Protein AF-A0A2E4V0P9-F1 (afdb_monomer_lite)

Foldseek 3Di:
DVLQVWDWDDDPPDIHTDPPTRGEARPDADECVLPLVSLLVCVVCCVRYVDHHHPDNCSVCVPPVCSVVVSVVVVVVPD

Radius of gyration: 13.58 Å; chains: 1; bounding box: 26×35×28 Å

Sequence (79 aa):
MSKFNINCEIDSTSIKIKENQNIVQPISIIECHNDHRIVMSIAPLCMKVDSIKFDDKEVVNKSYPKFWEDFDRLSKNNN

Secondary structure (DSSP, 8-state):
-GGGT--EEE-SS-EEE-SS-------SPBP-TT-HHHHHHHGGGGGTSS---BS-GGGGGGT-TTHHHHHHHHHHTT-

pLDDT: mean 87.61, std 9.15, range [40.94, 94.38]

Structure (mmCIF, N/CA/C/O backbone):
data_AF-A0A2E4V0P9-F1
#
_entry.id   AF-A0A2E4V0P9-F1
#
loop_
_atom_site.group_PDB
_atom_site.id
_atom_site.type_symbol
_atom_site.label_atom_id
_atom_site.label_alt_id
_atom_site.label_comp_id
_atom_site.label_asym_id
_atom_site.label_entity_id
_atom_site.label_seq_id
_atom_site.pdbx_PDB_ins_code
_atom_site.Cartn_x
_atom_site.Cartn_y
_atom_site.Cartn_z
_atom_site.occupancy
_atom_site.B_iso_or_equiv
_atom_site.auth_seq_id
_atom_site.auth_comp_id
_atom_site.auth_asym_id
_atom_site.auth_atom_id
_atom_site.pdbx_PDB_model_num
ATOM 1 N N . MET A 1 1 ? -2.916 8.914 -1.948 1.00 73.38 1 MET A N 1
ATOM 2 C CA . MET A 1 1 ? -3.262 9.203 -0.537 1.00 73.38 1 MET A CA 1
ATOM 3 C C . MET A 1 1 ? -4.685 9.725 -0.372 1.00 73.38 1 MET A C 1
ATOM 5 O O . MET A 1 1 ? -5.390 9.212 0.486 1.00 73.38 1 MET A O 1
ATOM 9 N N . SER A 1 2 ? -5.165 10.621 -1.242 1.00 79.06 2 SER A N 1
ATOM 10 C CA . SER A 1 2 ? -6.573 11.067 -1.256 1.00 79.06 2 SER A CA 1
ATOM 11 C C . SER A 1 2 ? -7.598 9.923 -1.309 1.00 79.06 2 SER A C 1
ATOM 13 O O . SER A 1 2 ? -8.618 9.995 -0.636 1.00 79.06 2 SER A O 1
ATOM 15 N N . LYS A 1 3 ? -7.292 8.829 -2.027 1.00 81.50 3 LYS A N 1
ATOM 16 C CA . LYS A 1 3 ? -8.109 7.595 -2.072 1.00 81.50 3 LYS A CA 1
ATOM 17 C C . LYS A 1 3 ? -8.383 6.973 -0.688 1.00 81.50 3 LYS A C 1
ATOM 19 O O . LYS A 1 3 ? -9.356 6.249 -0.552 1.00 81.50 3 LYS A O 1
ATOM 24 N N . PHE A 1 4 ? -7.549 7.267 0.310 1.00 82.12 4 PHE A N 1
ATOM 25 C CA . PHE A 1 4 ? -7.680 6.823 1.702 1.00 82.12 4 PHE A CA 1
ATOM 26 C C . PHE A 1 4 ? -8.160 7.945 2.639 1.00 82.12 4 PHE A C 1
ATOM 28 O O . PHE A 1 4 ? -8.084 7.787 3.854 1.00 82.12 4 PHE A O 1
ATOM 35 N N . ASN A 1 5 ? -8.613 9.085 2.095 1.00 85.50 5 ASN A N 1
ATOM 36 C CA . ASN A 1 5 ? -8.927 10.307 2.846 1.00 85.50 5 ASN A CA 1
ATOM 37 C C . ASN A 1 5 ? -7.727 10.861 3.649 1.00 85.50 5 ASN A C 1
ATOM 39 O O . ASN A 1 5 ? -7.887 11.466 4.704 1.00 85.50 5 ASN A O 1
ATOM 43 N N . ILE A 1 6 ? -6.506 10.652 3.140 1.00 87.06 6 ILE A N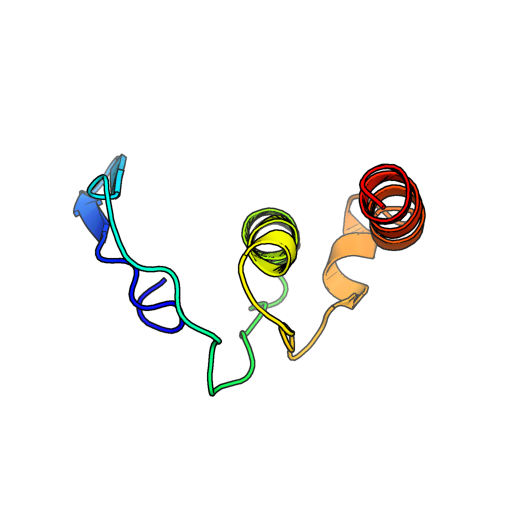 1
ATOM 44 C CA . ILE A 1 6 ? -5.279 11.183 3.741 1.00 87.06 6 ILE A CA 1
ATOM 45 C C . ILE A 1 6 ? -4.872 12.462 3.006 1.00 87.06 6 ILE A C 1
ATOM 47 O O . ILE A 1 6 ? -4.445 12.421 1.848 1.00 87.06 6 ILE A O 1
ATOM 51 N N . ASN A 1 7 ? -4.963 13.584 3.713 1.00 87.56 7 ASN A N 1
ATOM 52 C CA . ASN A 1 7 ? -4.456 14.886 3.314 1.00 87.56 7 ASN A CA 1
ATOM 53 C C . ASN A 1 7 ? -2.947 14.953 3.531 1.00 87.56 7 ASN A C 1
ATOM 55 O O . ASN A 1 7 ? -2.447 14.786 4.649 1.00 87.56 7 ASN A O 1
ATOM 59 N N . CYS A 1 8 ? -2.234 15.240 2.452 1.00 88.75 8 CYS A N 1
ATOM 60 C CA . CYS A 1 8 ? -0.800 15.452 2.460 1.00 88.75 8 CYS A CA 1
ATOM 61 C C . CYS A 1 8 ? -0.455 16.752 1.735 1.00 88.75 8 CYS A C 1
ATOM 63 O O . CYS A 1 8 ? -1.047 17.070 0.705 1.00 88.75 8 CYS A O 1
ATOM 65 N N . GLU A 1 9 ? 0.516 17.475 2.272 1.00 91.31 9 GLU A N 1
ATOM 66 C CA . GLU A 1 9 ? 1.124 18.641 1.640 1.00 91.31 9 GLU A CA 1
ATOM 67 C C . GLU A 1 9 ? 2.447 18.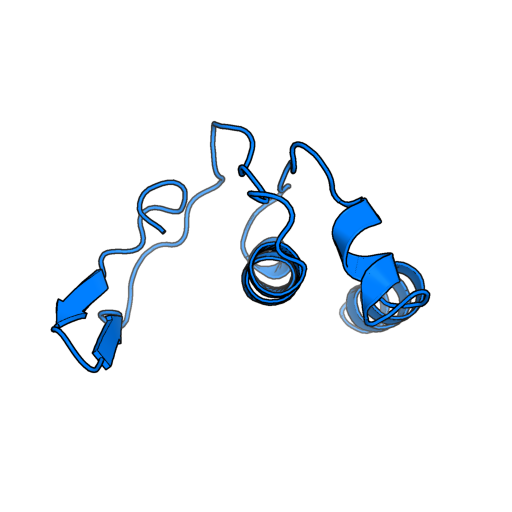188 1.022 1.00 91.31 9 GLU A C 1
ATOM 69 O O . GLU A 1 9 ? 3.259 17.538 1.684 1.00 91.31 9 GLU A O 1
ATOM 74 N N . ILE A 1 10 ? 2.622 18.456 -0.270 1.00 91.94 10 ILE A N 1
ATOM 75 C CA . ILE A 1 10 ? 3.789 18.025 -1.038 1.00 91.94 10 ILE A CA 1
ATOM 76 C C . ILE A 1 10 ? 4.571 19.277 -1.420 1.00 91.94 10 ILE A C 1
ATOM 78 O O . ILE A 1 10 ? 4.073 20.115 -2.168 1.00 91.94 10 ILE A O 1
ATOM 82 N N . ASP A 1 11 ? 5.793 19.365 -0.912 1.00 92.75 11 ASP A N 1
ATOM 83 C CA . ASP A 1 11 ? 6.787 20.367 -1.283 1.00 92.75 11 ASP A CA 1
ATOM 84 C C . ASP A 1 11 ? 7.798 19.735 -2.264 1.00 92.75 11 ASP A C 1
ATOM 86 O O . ASP A 1 11 ? 7.818 18.519 -2.464 1.00 92.75 11 ASP A O 1
ATOM 90 N N . SER A 1 12 ? 8.696 20.530 -2.857 1.00 92.94 12 SER A N 1
ATOM 91 C CA . SER A 1 12 ? 9.700 20.030 -3.819 1.00 92.94 12 SER A CA 1
ATOM 92 C C . SER A 1 12 ? 10.668 18.985 -3.246 1.00 92.94 12 SER A C 1
ATOM 94 O O . SER A 1 12 ? 11.305 18.255 -4.004 1.00 92.94 12 SER A O 1
ATOM 96 N N . THR A 1 13 ? 10.789 18.908 -1.920 1.00 94.12 13 THR A N 1
ATOM 97 C CA . THR A 1 13 ? 11.734 18.029 -1.218 1.00 94.12 13 THR A CA 1
ATOM 98 C C . THR A 1 13 ? 11.092 17.183 -0.123 1.00 94.12 13 THR A C 1
ATOM 100 O O . THR A 1 13 ? 11.777 16.355 0.476 1.00 94.12 13 THR A O 1
ATOM 103 N N . SER A 1 14 ? 9.806 17.381 0.185 1.00 92.81 14 SER A N 1
ATOM 104 C CA . SER A 1 14 ? 9.186 16.732 1.341 1.00 92.81 14 SER A CA 1
ATOM 105 C C . SER A 1 14 ? 7.704 16.444 1.139 1.00 92.81 14 SER A C 1
ATOM 107 O O . SER A 1 14 ? 7.020 17.115 0.372 1.00 92.81 14 SER A O 1
ATOM 109 N N . ILE A 1 15 ? 7.214 15.440 1.864 1.00 92.00 15 ILE A N 1
ATOM 110 C CA . ILE A 1 15 ? 5.794 15.111 1.962 1.00 92.00 15 ILE A CA 1
ATOM 111 C C . ILE A 1 15 ? 5.423 15.200 3.440 1.00 92.00 15 ILE A C 1
ATOM 113 O O . ILE A 1 15 ? 5.998 14.493 4.268 1.00 92.00 15 ILE A O 1
ATOM 117 N N . LYS A 1 16 ? 4.461 16.060 3.773 1.00 92.62 16 LYS A N 1
ATOM 118 C CA . LYS A 1 16 ? 3.918 16.217 5.127 1.00 92.62 16 LYS A CA 1
ATOM 119 C C . LYS A 1 16 ? 2.532 15.600 5.184 1.00 92.62 16 LYS A C 1
ATOM 121 O O . LYS A 1 16 ? 1.674 15.916 4.364 1.00 92.62 16 LYS A O 1
ATOM 126 N N . ILE A 1 17 ? 2.299 14.733 6.161 1.00 90.88 17 ILE A N 1
ATOM 127 C CA . ILE A 1 17 ? 1.001 14.097 6.399 1.00 90.88 17 ILE A CA 1
ATOM 128 C C . ILE A 1 17 ? 0.448 14.677 7.696 1.00 90.88 17 ILE A C 1
ATOM 130 O O . ILE A 1 17 ? 1.135 14.647 8.715 1.00 90.88 17 ILE A O 1
ATOM 134 N N . LYS A 1 18 ? -0.775 15.222 7.668 1.00 89.50 18 LYS A N 1
ATOM 135 C CA . LYS A 1 18 ? -1.406 15.735 8.895 1.00 89.50 18 LYS A CA 1
ATOM 136 C C . LYS A 1 18 ? -1.761 14.569 9.817 1.00 89.50 18 LYS A C 1
ATOM 138 O O . LYS A 1 18 ? -2.187 13.515 9.343 1.00 89.50 18 LYS A O 1
ATOM 143 N N . GLU A 1 19 ? -1.583 14.758 11.114 1.00 88.50 19 GLU A N 1
ATOM 144 C CA . GLU A 1 19 ? -1.943 13.777 12.139 1.00 88.50 19 GLU A CA 1
ATOM 145 C C . GLU A 1 19 ? -3.465 13.649 12.327 1.00 88.50 19 GLU A C 1
ATOM 147 O O . GLU A 1 19 ? -4.235 14.471 11.829 1.00 88.50 19 GLU A O 1
ATOM 152 N N . ASN A 1 20 ? -3.892 12.611 13.057 1.00 86.44 20 ASN A N 1
ATOM 153 C CA . ASN A 1 20 ? -5.286 12.383 13.469 1.00 86.44 20 ASN A CA 1
ATOM 154 C C . ASN A 1 20 ? -6.306 12.344 12.318 1.00 86.44 20 ASN A C 1
ATOM 156 O O . ASN A 1 20 ? -7.461 12.739 12.471 1.00 86.44 20 ASN A O 1
ATOM 160 N N . GLN A 1 21 ? -5.881 11.854 11.155 1.00 88.50 21 GLN A N 1
ATOM 161 C CA . GLN A 1 21 ? -6.762 11.697 10.005 1.00 88.50 21 GLN A CA 1
ATOM 162 C C . GLN A 1 21 ? -7.490 10.356 10.025 1.00 88.50 21 GLN A C 1
ATOM 164 O O . GLN A 1 21 ? -6.903 9.313 10.316 1.00 88.50 21 GLN A O 1
ATOM 169 N N . ASN A 1 22 ? -8.769 10.390 9.654 1.00 87.56 22 ASN A N 1
ATOM 170 C CA . ASN A 1 22 ? -9.579 9.192 9.488 1.00 87.56 22 ASN A CA 1
ATOM 171 C C . ASN A 1 22 ? -9.228 8.515 8.164 1.00 87.56 22 ASN A C 1
ATOM 173 O O . ASN A 1 22 ? -9.605 9.000 7.094 1.00 87.56 22 ASN A O 1
ATOM 177 N N . ILE A 1 23 ? -8.517 7.393 8.264 1.00 89.50 23 ILE A N 1
ATOM 178 C CA . ILE A 1 23 ? -8.234 6.509 7.135 1.00 89.50 23 ILE A CA 1
ATOM 179 C C . ILE A 1 23 ? -9.529 5.783 6.784 1.00 89.50 23 ILE A C 1
ATOM 181 O O . ILE A 1 23 ? -10.130 5.132 7.637 1.00 89.50 23 ILE A O 1
ATOM 185 N N . VAL A 1 24 ? -9.953 5.901 5.530 1.00 90.19 24 VAL A N 1
ATOM 186 C CA . VAL A 1 24 ? -11.167 5.245 5.031 1.00 90.19 24 VAL A CA 1
ATOM 187 C C . VAL A 1 24 ? -10.829 4.166 4.016 1.00 90.19 24 VAL A C 1
ATOM 189 O O . VAL A 1 24 ? -9.797 4.219 3.341 1.00 90.19 24 VAL A O 1
ATOM 192 N N . GLN A 1 25 ? -11.741 3.206 3.889 1.00 90.06 25 GLN A N 1
ATOM 193 C CA . GLN A 1 25 ? -11.695 2.173 2.867 1.00 90.06 25 GLN A CA 1
ATOM 194 C C . GLN A 1 25 ? -11.589 2.811 1.469 1.00 90.06 25 GLN A C 1
ATOM 196 O O . GLN A 1 25 ? -12.481 3.569 1.075 1.00 90.06 25 GLN A O 1
ATOM 201 N N . PRO A 1 26 ? -10.532 2.512 0.691 1.00 88.56 26 PRO A N 1
ATOM 202 C CA . PRO A 1 26 ? -10.428 3.018 -0.668 1.00 88.56 26 PRO A CA 1
ATOM 203 C C . PRO A 1 26 ? -11.513 2.394 -1.553 1.00 88.56 26 PRO A C 1
ATOM 205 O O . PRO A 1 26 ? -11.730 1.180 -1.542 1.00 88.56 26 PRO A O 1
ATOM 208 N N . ILE A 1 27 ? -12.176 3.233 -2.350 1.00 85.31 27 ILE A N 1
ATOM 209 C CA . ILE A 1 27 ? -13.252 2.816 -3.270 1.00 85.31 27 ILE A CA 1
ATOM 210 C C . ILE A 1 27 ? -12.674 2.303 -4.603 1.00 85.31 27 ILE A C 1
ATOM 212 O O . ILE A 1 27 ? -13.259 1.455 -5.271 1.00 85.31 27 ILE A O 1
ATOM 216 N N . SER A 1 28 ? -11.506 2.811 -4.997 1.00 88.25 28 SER A N 1
ATOM 217 C CA . SER A 1 28 ? -10.876 2.552 -6.296 1.00 88.25 28 SER A CA 1
ATOM 218 C C . SER A 1 28 ? -9.625 1.684 -6.182 1.00 88.25 28 SER A C 1
ATOM 220 O O . SER A 1 28 ? -8.915 1.754 -5.178 1.00 88.25 28 SER A O 1
ATOM 222 N N . ILE A 1 29 ? -9.291 0.984 -7.268 1.00 90.56 29 ILE A N 1
ATOM 223 C CA . ILE A 1 29 ? -8.011 0.282 -7.431 1.00 90.56 29 ILE A CA 1
ATOM 224 C C . ILE A 1 29 ? -6.848 1.284 -7.317 1.00 90.56 29 ILE A C 1
ATOM 226 O O . ILE A 1 29 ? -6.932 2.429 -7.780 1.00 90.56 29 ILE A O 1
ATOM 230 N N . ILE A 1 30 ? -5.778 0.871 -6.645 1.00 89.44 30 ILE A N 1
ATOM 231 C CA . ILE A 1 30 ? -4.518 1.601 -6.553 1.00 89.44 30 ILE A CA 1
ATOM 232 C C . ILE A 1 30 ? -3.665 1.242 -7.765 1.00 89.44 30 ILE A C 1
ATOM 234 O O . ILE A 1 30 ? -3.400 0.069 -8.005 1.00 89.44 30 ILE A O 1
ATOM 238 N N . GLU A 1 31 ? -3.240 2.265 -8.498 1.00 91.56 31 GLU A N 1
ATOM 239 C CA . GLU A 1 31 ? -2.323 2.115 -9.623 1.00 91.56 31 GLU A CA 1
ATOM 240 C C . GLU A 1 31 ? -0.896 2.007 -9.087 1.00 91.56 31 GLU A C 1
ATOM 242 O O . GLU A 1 31 ? -0.413 2.882 -8.362 1.00 91.56 31 GLU A O 1
ATOM 247 N N . CYS A 1 32 ? -0.228 0.910 -9.415 1.00 88.69 32 CYS A N 1
ATOM 248 C CA . CYS A 1 32 ? 1.126 0.616 -8.976 1.00 88.69 32 CYS A CA 1
ATOM 249 C C . CYS A 1 32 ? 2.170 1.359 -9.803 1.00 88.69 32 CYS A C 1
ATOM 251 O O . CYS A 1 32 ? 3.317 1.454 -9.376 1.00 88.69 32 CYS A O 1
ATOM 253 N N . HIS A 1 33 ? 1.803 1.847 -10.994 1.00 89.75 33 HIS A N 1
ATOM 254 C CA . HIS A 1 33 ? 2.703 2.518 -11.942 1.00 89.75 33 HIS A CA 1
ATOM 255 C C . HIS A 1 33 ? 4.018 1.751 -12.180 1.00 89.75 33 HIS A C 1
ATOM 257 O O . HIS A 1 33 ? 5.064 2.347 -12.429 1.00 89.75 33 HIS A O 1
ATOM 263 N N . ASN A 1 34 ? 3.966 0.416 -12.091 1.00 86.81 34 ASN A N 1
ATOM 264 C CA . ASN A 1 34 ? 5.121 -0.474 -12.198 1.00 86.81 34 ASN A CA 1
ATOM 265 C C . ASN A 1 34 ? 6.235 -0.226 -11.147 1.00 86.81 34 ASN A C 1
ATOM 267 O O . ASN A 1 34 ? 7.372 -0.672 -11.336 1.00 86.81 34 ASN A O 1
ATOM 271 N N . ASP A 1 35 ? 5.910 0.441 -10.033 1.00 90.94 35 ASP A N 1
ATOM 272 C CA . ASP A 1 35 ? 6.811 0.746 -8.921 1.00 90.94 35 ASP A CA 1
ATOM 273 C C . ASP A 1 35 ? 6.446 -0.066 -7.666 1.00 90.94 35 ASP A C 1
ATOM 275 O O . ASP A 1 35 ? 5.414 0.128 -7.020 1.00 90.94 35 ASP A O 1
ATOM 279 N N . HIS A 1 36 ? 7.348 -0.967 -7.280 1.00 91.75 36 HIS A N 1
ATOM 280 C CA . HIS A 1 36 ? 7.203 -1.808 -6.093 1.00 91.75 36 HIS A CA 1
ATOM 281 C C . HIS A 1 36 ? 7.093 -1.013 -4.788 1.00 91.75 36 HIS A C 1
ATOM 283 O O . HIS A 1 36 ? 6.441 -1.468 -3.849 1.00 91.75 36 HIS A O 1
ATOM 289 N N . ARG A 1 37 ? 7.676 0.190 -4.720 1.00 91.81 37 ARG A N 1
ATOM 290 C CA . ARG A 1 37 ? 7.654 1.036 -3.518 1.00 91.81 37 ARG A CA 1
ATOM 291 C C . ARG A 1 37 ? 6.253 1.565 -3.229 1.00 91.81 37 ARG A C 1
ATOM 293 O O . ARG A 1 37 ? 5.902 1.742 -2.063 1.00 91.81 37 ARG A O 1
ATOM 300 N N . ILE A 1 38 ? 5.430 1.779 -4.260 1.00 90.94 38 ILE A N 1
ATOM 301 C CA . ILE A 1 38 ? 4.036 2.214 -4.089 1.00 90.94 38 ILE A CA 1
ATOM 302 C C . ILE A 1 38 ? 3.240 1.113 -3.387 1.00 90.94 38 ILE A C 1
ATOM 304 O O . ILE A 1 38 ? 2.583 1.367 -2.382 1.00 90.94 38 ILE A O 1
ATOM 308 N N . VAL A 1 39 ? 3.361 -0.130 -3.854 1.00 92.88 39 VAL A N 1
ATOM 309 C CA . VAL A 1 39 ? 2.659 -1.266 -3.241 1.00 92.88 39 VAL A CA 1
ATOM 310 C C . VAL A 1 39 ? 3.154 -1.522 -1.824 1.00 92.88 39 VAL A C 1
ATOM 312 O O . VAL A 1 39 ? 2.344 -1.619 -0.908 1.00 92.88 39 VAL A O 1
ATOM 315 N N . MET A 1 40 ? 4.472 -1.561 -1.618 1.00 92.56 40 MET A N 1
ATOM 316 C CA . MET A 1 40 ? 5.057 -1.828 -0.301 1.00 92.56 40 MET A CA 1
ATOM 317 C C . MET A 1 40 ? 4.733 -0.741 0.731 1.00 92.56 40 MET A C 1
ATOM 319 O O . MET A 1 40 ? 4.547 -1.061 1.900 1.00 92.56 40 MET A O 1
ATOM 323 N N . SER A 1 41 ? 4.636 0.530 0.323 1.00 90.94 41 SER A N 1
ATOM 324 C CA . SER A 1 41 ? 4.264 1.626 1.233 1.00 90.94 41 SER A CA 1
ATOM 325 C C . SER A 1 41 ? 2.771 1.651 1.567 1.00 90.94 41 SER A C 1
ATOM 327 O O . SER A 1 41 ? 2.398 2.081 2.657 1.00 90.94 41 SER A O 1
ATOM 329 N N . ILE A 1 42 ? 1.916 1.171 0.658 1.00 91.19 42 ILE A N 1
ATOM 330 C CA . ILE A 1 42 ? 0.461 1.146 0.848 1.00 91.19 42 ILE A CA 1
ATOM 331 C C . ILE A 1 42 ? -0.003 -0.139 1.536 1.00 91.19 42 ILE A C 1
ATOM 333 O O . ILE A 1 42 ? -0.973 -0.091 2.284 1.00 91.19 42 ILE A O 1
ATOM 337 N N . ALA A 1 43 ? 0.667 -1.276 1.336 1.00 90.81 43 ALA A N 1
ATOM 338 C CA . ALA A 1 43 ? 0.244 -2.562 1.892 1.00 90.81 43 ALA A CA 1
ATOM 339 C C . ALA A 1 43 ? -0.026 -2.524 3.412 1.00 90.81 43 ALA A C 1
ATOM 341 O O . ALA A 1 43 ? -1.094 -2.985 3.806 1.00 90.81 43 ALA A O 1
ATOM 342 N N . PRO A 1 44 ? 0.807 -1.897 4.272 1.00 89.81 44 PRO A N 1
ATOM 343 C CA . PRO A 1 44 ? 0.508 -1.785 5.703 1.00 89.81 44 PRO A CA 1
ATOM 344 C C . PRO A 1 44 ? -0.799 -1.046 6.030 1.00 89.81 44 PRO A C 1
ATOM 346 O O . PRO A 1 44 ? -1.394 -1.294 7.077 1.00 89.81 44 PRO A O 1
ATOM 349 N N . LEU A 1 45 ? -1.293 -0.166 5.145 1.00 88.31 45 LEU A N 1
ATOM 350 C CA . LEU A 1 45 ? -2.579 0.514 5.345 1.00 88.31 45 LEU A CA 1
ATOM 351 C C . LEU A 1 45 ? -3.758 -0.466 5.350 1.00 88.31 45 LEU A C 1
ATOM 353 O O . LEU A 1 45 ? -4.798 -0.129 5.912 1.00 88.31 45 LEU A O 1
ATOM 357 N N . CYS A 1 46 ? -3.604 -1.683 4.813 1.00 86.94 46 CYS A N 1
ATOM 358 C CA . CYS A 1 46 ? -4.645 -2.710 4.877 1.00 86.94 46 CYS A CA 1
ATOM 359 C C . CYS A 1 46 ? -4.923 -3.196 6.308 1.00 86.94 46 CYS A C 1
ATOM 361 O O . CYS A 1 46 ? -5.902 -3.887 6.528 1.00 86.94 46 CYS A O 1
ATOM 363 N N . MET A 1 47 ? -4.095 -2.841 7.296 1.00 85.25 47 MET A N 1
ATOM 364 C CA . MET A 1 47 ? -4.392 -3.107 8.710 1.00 85.25 47 MET A CA 1
ATOM 365 C C . MET A 1 47 ? -5.419 -2.124 9.297 1.00 85.25 47 MET A C 1
ATOM 367 O O . MET A 1 47 ? -5.896 -2.317 10.412 1.00 85.25 47 MET A O 1
ATOM 371 N N . LYS A 1 48 ? -5.719 -1.028 8.590 1.00 86.56 48 LYS A N 1
ATOM 372 C CA . LYS A 1 48 ? -6.668 0.014 9.017 1.00 86.56 48 LYS A CA 1
ATOM 373 C C . LYS A 1 48 ? -7.945 0.052 8.179 1.00 86.56 48 LYS A C 1
ATOM 375 O O . LYS A 1 48 ? -8.851 0.804 8.520 1.00 86.56 48 LYS A O 1
ATOM 380 N N . VAL A 1 49 ? -8.009 -0.721 7.097 1.00 88.31 49 VAL A N 1
ATOM 381 C CA . VAL A 1 49 ? -9.149 -0.790 6.174 1.00 88.31 49 VAL A CA 1
ATOM 382 C C . VAL A 1 49 ? -9.439 -2.247 5.831 1.00 88.31 49 VAL A C 1
ATOM 384 O O . VAL A 1 49 ? -8.553 -3.083 5.951 1.00 88.31 49 VAL A O 1
ATOM 387 N N . ASP A 1 50 ? -10.643 -2.559 5.363 1.00 86.19 50 ASP A N 1
ATOM 388 C CA . ASP A 1 50 ? -11.051 -3.949 5.125 1.00 86.19 50 ASP A CA 1
ATOM 389 C C . ASP A 1 50 ? -10.300 -4.603 3.956 1.00 86.19 50 ASP A C 1
ATOM 391 O O . ASP A 1 50 ? -9.976 -5.790 3.990 1.00 86.19 50 ASP A O 1
ATOM 395 N N . SER A 1 51 ? -10.039 -3.854 2.880 1.00 87.19 51 SER A N 1
ATOM 396 C CA . SER A 1 51 ? -9.327 -4.389 1.715 1.00 87.19 51 SER A CA 1
ATOM 397 C C . SER A 1 51 ? -8.639 -3.310 0.884 1.00 87.19 51 SER A C 1
ATOM 399 O O . SER A 1 51 ? -9.076 -2.165 0.815 1.00 87.19 51 SER A O 1
ATOM 401 N N . ILE A 1 52 ? -7.564 -3.667 0.184 1.00 90.69 52 ILE A N 1
ATOM 402 C CA . ILE 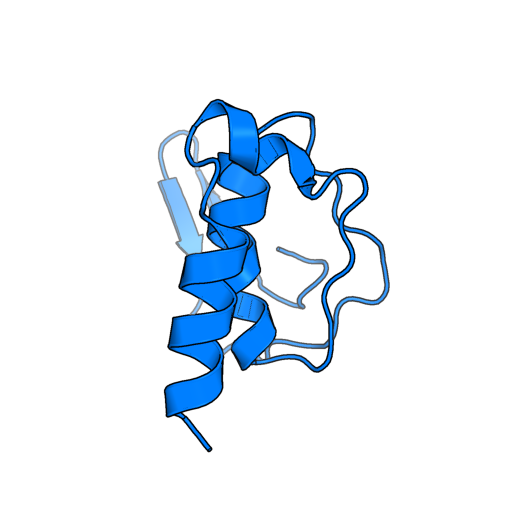A 1 52 ? -6.921 -2.790 -0.802 1.00 90.69 52 ILE A CA 1
ATOM 403 C C . ILE A 1 52 ? -6.733 -3.593 -2.084 1.00 90.69 52 ILE A C 1
ATOM 405 O O . ILE A 1 52 ? -6.245 -4.721 -2.051 1.00 90.69 52 ILE A O 1
ATOM 409 N N . LYS A 1 53 ? -7.134 -3.015 -3.218 1.00 92.19 53 LYS A N 1
ATOM 410 C CA . LYS A 1 53 ? -6.945 -3.611 -4.545 1.00 92.19 53 LYS A CA 1
ATOM 411 C C . LYS A 1 53 ? -5.871 -2.841 -5.296 1.00 92.19 53 LYS A C 1
ATOM 413 O O . LYS A 1 53 ? -5.914 -1.613 -5.329 1.00 92.19 53 LYS A O 1
ATOM 418 N N . PHE A 1 54 ? -4.957 -3.571 -5.916 1.00 91.88 54 PHE A N 1
ATOM 419 C CA . PHE A 1 54 ? -3.894 -3.050 -6.769 1.00 91.88 54 PHE A CA 1
ATOM 420 C C . PHE A 1 54 ? -4.130 -3.512 -8.209 1.00 91.88 54 PHE A C 1
ATOM 422 O O . PHE A 1 54 ? -4.707 -4.583 -8.407 1.00 91.88 54 PHE A O 1
ATOM 429 N N . ASP A 1 55 ? -3.719 -2.716 -9.192 1.00 93.75 55 ASP A N 1
ATOM 430 C CA . ASP A 1 55 ? -3.740 -3.111 -10.607 1.00 93.75 55 ASP A CA 1
ATOM 431 C C . ASP A 1 55 ? -2.680 -4.185 -10.911 1.00 93.75 55 ASP A C 1
ATOM 433 O O . ASP A 1 55 ? -2.965 -5.124 -11.651 1.00 93.75 55 ASP A O 1
ATOM 437 N N . ASP A 1 56 ? -1.509 -4.105 -10.273 1.00 93.06 56 ASP A N 1
ATOM 438 C CA . ASP A 1 56 ? -0.458 -5.124 -10.317 1.00 93.06 56 ASP A CA 1
ATOM 439 C C . ASP A 1 56 ? 0.255 -5.270 -8.962 1.00 93.06 56 ASP A C 1
ATOM 441 O O . ASP A 1 56 ? 1.245 -4.603 -8.658 1.00 93.06 56 ASP A O 1
ATOM 445 N N . LYS A 1 57 ? -0.225 -6.203 -8.133 1.00 90.25 57 LYS A N 1
ATOM 446 C CA . LYS A 1 57 ? 0.401 -6.513 -6.839 1.00 90.25 57 LYS A CA 1
ATOM 447 C C . LYS A 1 57 ? 1.713 -7.302 -6.952 1.00 90.25 57 LYS A C 1
ATOM 449 O O . LYS A 1 57 ? 2.443 -7.376 -5.965 1.00 90.25 57 LYS A O 1
ATOM 454 N N . GLU A 1 58 ? 2.004 -7.912 -8.102 1.00 92.19 58 GLU A N 1
ATOM 455 C CA . GLU A 1 58 ? 3.175 -8.780 -8.304 1.00 92.19 58 GLU A CA 1
ATOM 456 C C . GLU A 1 58 ? 4.435 -7.971 -8.632 1.00 92.19 58 GLU A C 1
ATOM 458 O O . GLU A 1 58 ? 5.553 -8.485 -8.557 1.00 92.19 58 GLU A O 1
ATOM 463 N N . VAL A 1 59 ? 4.285 -6.671 -8.904 1.00 93.50 59 VAL A N 1
ATOM 464 C CA . VAL A 1 59 ? 5.400 -5.735 -9.096 1.00 93.50 59 VAL A CA 1
ATOM 465 C C . VAL A 1 59 ? 6.401 -5.750 -7.932 1.00 93.50 59 VAL A C 1
ATOM 467 O O . VAL A 1 59 ? 7.590 -5.498 -8.139 1.00 93.50 59 VAL A O 1
ATOM 470 N N . VAL A 1 60 ? 5.953 -6.097 -6.718 1.00 92.94 60 VAL A N 1
ATOM 471 C CA . VAL A 1 60 ? 6.817 -6.225 -5.533 1.00 92.94 60 VAL A CA 1
ATOM 472 C C . VAL A 1 60 ? 7.880 -7.303 -5.692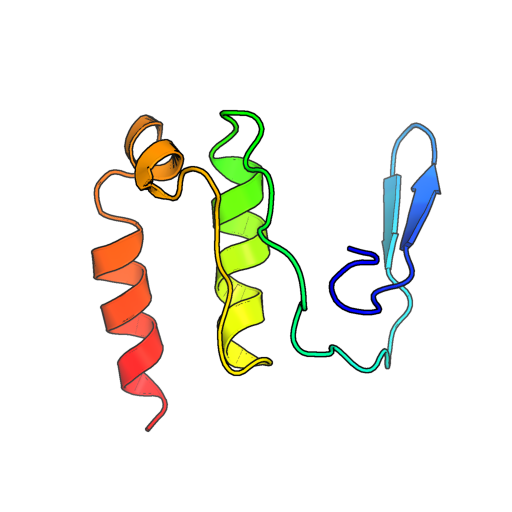 1.00 92.94 60 VAL A C 1
ATOM 474 O O . VAL A 1 60 ? 8.975 -7.148 -5.150 1.00 92.94 60 VAL A O 1
ATOM 477 N N . ASN A 1 61 ? 7.620 -8.333 -6.501 1.00 92.06 61 ASN A N 1
ATOM 478 C CA . ASN A 1 61 ? 8.533 -9.455 -6.695 1.00 92.06 61 ASN A CA 1
ATOM 479 C C . ASN A 1 61 ? 9.843 -9.042 -7.367 1.00 92.06 61 ASN A C 1
ATOM 481 O O . ASN A 1 61 ? 10.839 -9.749 -7.245 1.00 92.06 61 ASN A O 1
ATOM 485 N N . LYS A 1 62 ? 9.876 -7.878 -8.029 1.00 88.12 62 LYS A N 1
ATOM 486 C CA . LYS A 1 62 ? 11.107 -7.311 -8.597 1.00 88.12 62 LYS A CA 1
ATOM 487 C C . LYS A 1 62 ? 12.179 -7.049 -7.542 1.00 88.12 62 LYS A C 1
ATOM 489 O O . LYS A 1 62 ? 13.358 -7.208 -7.836 1.00 88.12 62 LYS A O 1
ATOM 494 N N . SER A 1 63 ? 11.764 -6.651 -6.339 1.00 90.31 63 SER A N 1
ATOM 495 C CA . SER A 1 63 ? 12.674 -6.273 -5.250 1.00 90.31 63 SER A CA 1
ATOM 496 C 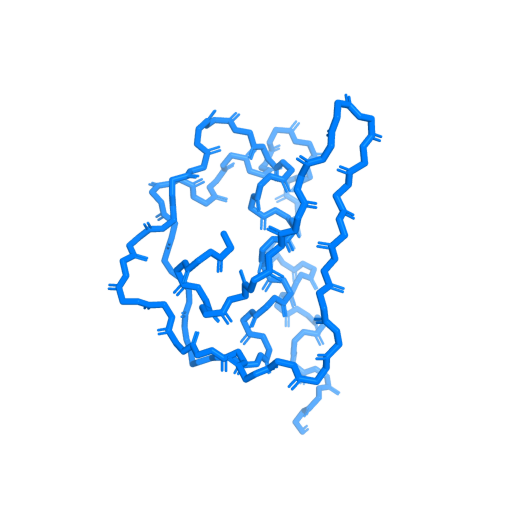C . SER A 1 63 ? 12.559 -7.201 -4.045 1.00 90.31 63 SER A C 1
ATOM 498 O O . SER A 1 63 ? 13.537 -7.401 -3.332 1.00 90.31 63 SER A O 1
ATOM 500 N N . TYR A 1 64 ? 11.378 -7.774 -3.809 1.00 93.12 64 TYR A N 1
ATOM 501 C CA . TYR A 1 64 ? 11.107 -8.636 -2.665 1.00 93.12 64 TYR A CA 1
ATOM 502 C C . TYR A 1 64 ? 10.102 -9.746 -3.037 1.00 93.12 64 TYR A C 1
ATOM 504 O O . TYR A 1 64 ? 8.913 -9.635 -2.742 1.00 93.12 64 TYR A O 1
ATOM 512 N N . PRO A 1 65 ? 10.570 -10.850 -3.653 1.00 93.31 65 PRO A N 1
ATOM 513 C CA . PRO A 1 65 ? 9.726 -11.977 -4.083 1.00 93.31 65 PRO A CA 1
ATOM 514 C C . PRO A 1 65 ? 8.862 -12.612 -2.986 1.00 93.31 65 PRO A C 1
ATOM 516 O O . PRO A 1 65 ? 7.809 -13.163 -3.272 1.00 93.31 65 PRO A O 1
ATOM 519 N N . LYS A 1 66 ? 9.307 -12.549 -1.726 1.00 94.38 66 LYS A N 1
ATOM 520 C CA . LYS A 1 66 ? 8.597 -13.126 -0.573 1.00 94.38 66 LYS A CA 1
ATOM 521 C C . LYS A 1 66 ? 7.733 -12.118 0.181 1.00 94.38 66 LYS A C 1
ATOM 523 O O . LYS A 1 66 ? 7.243 -12.428 1.262 1.00 94.38 66 LYS A O 1
ATOM 528 N N . PHE A 1 67 ? 7.534 -10.919 -0.373 1.00 94.12 67 PHE A N 1
ATOM 529 C CA . PHE A 1 67 ? 6.842 -9.828 0.310 1.00 94.12 67 PHE A CA 1
ATOM 530 C C . PHE A 1 67 ? 5.478 -10.256 0.858 1.00 94.12 67 PHE A C 1
ATOM 532 O O . PHE A 1 67 ? 5.217 -10.062 2.038 1.00 94.12 67 PHE A O 1
ATOM 539 N N . TRP A 1 68 ? 4.628 -10.876 0.033 1.00 91.50 68 TRP A N 1
ATOM 540 C CA . TRP A 1 68 ? 3.277 -11.266 0.448 1.00 91.50 68 TRP A CA 1
ATOM 541 C C . TRP A 1 68 ? 3.251 -12.445 1.431 1.00 91.50 68 TRP A C 1
ATOM 543 O O . TRP A 1 68 ? 2.384 -12.472 2.298 1.00 91.50 68 TRP A O 1
ATOM 553 N N . GLU A 1 69 ? 4.203 -13.381 1.341 1.00 92.56 69 GLU A N 1
ATOM 554 C CA . GLU A 1 69 ? 4.349 -14.477 2.315 1.00 92.56 69 GLU A CA 1
ATOM 555 C C . GLU A 1 69 ? 4.720 -13.929 3.699 1.00 92.56 69 GLU A C 1
ATOM 557 O O . GLU A 1 69 ? 4.106 -14.273 4.710 1.00 92.56 69 GLU A O 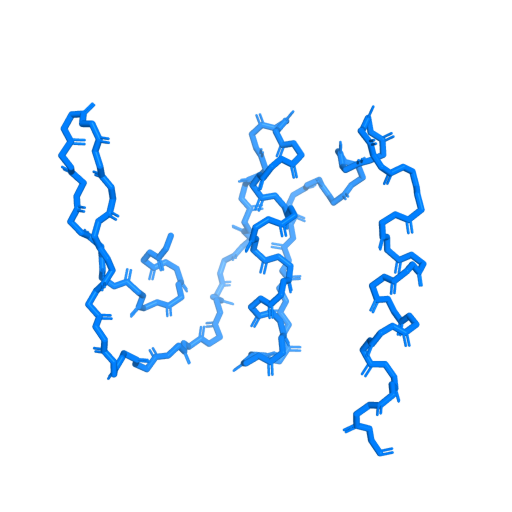1
ATOM 562 N N . ASP A 1 70 ? 5.708 -13.031 3.740 1.00 92.44 70 ASP A N 1
ATOM 563 C CA . ASP A 1 70 ? 6.135 -12.375 4.972 1.00 92.44 70 ASP A CA 1
ATOM 564 C C . ASP A 1 70 ? 5.047 -11.444 5.519 1.00 92.44 70 ASP A C 1
ATOM 566 O O . ASP A 1 70 ? 4.806 -11.418 6.727 1.00 92.44 70 ASP A O 1
ATOM 570 N N . PHE A 1 71 ? 4.349 -10.726 4.638 1.00 90.25 71 PHE A N 1
ATOM 571 C CA . PHE A 1 71 ? 3.239 -9.854 5.003 1.00 90.25 71 PHE A CA 1
ATOM 572 C C . PHE A 1 71 ? 2.084 -10.637 5.641 1.00 90.25 71 PHE A C 1
ATOM 574 O O . PHE A 1 71 ? 1.601 -10.254 6.705 1.00 90.25 71 PHE A O 1
ATOM 581 N N . ASP A 1 72 ? 1.676 -11.761 5.045 1.00 88.31 72 ASP A N 1
ATOM 582 C CA . ASP A 1 72 ? 0.631 -12.643 5.580 1.00 88.31 72 ASP A CA 1
ATOM 583 C C . ASP A 1 72 ? 1.033 -13.243 6.936 1.00 88.31 72 ASP A C 1
ATOM 585 O O . ASP A 1 72 ? 0.245 -13.243 7.887 1.00 88.31 72 ASP A O 1
ATOM 589 N N . ARG A 1 73 ? 2.295 -13.668 7.073 1.00 89.25 73 ARG A N 1
ATOM 590 C CA . ARG A 1 73 ? 2.839 -14.161 8.345 1.00 89.25 73 ARG A CA 1
ATOM 591 C C . ARG A 1 73 ? 2.771 -13.107 9.453 1.00 89.25 73 ARG A C 1
ATOM 593 O O . ARG A 1 73 ? 2.439 -13.441 10.586 1.00 89.25 73 ARG A O 1
ATOM 600 N N . LEU A 1 74 ? 3.083 -11.850 9.144 1.00 85.94 74 LEU A N 1
ATOM 601 C CA . LEU A 1 74 ? 3.033 -10.750 10.112 1.00 85.94 74 LEU A CA 1
ATOM 602 C C . LEU A 1 74 ? 1.597 -10.312 10.424 1.00 85.94 74 LEU A C 1
ATOM 604 O O . LEU A 1 74 ? 1.292 -9.978 11.566 1.00 85.94 74 LEU A O 1
ATOM 608 N N . SER A 1 75 ? 0.708 -10.352 9.431 1.00 78.12 75 SER A N 1
ATOM 609 C CA . SER A 1 75 ? -0.709 -10.014 9.582 1.00 78.12 75 SER A CA 1
ATOM 610 C C . SER A 1 75 ? -1.452 -10.969 10.521 1.00 78.12 75 SER A C 1
ATOM 612 O O . SER A 1 75 ? -2.348 -10.535 11.239 1.00 78.12 75 SER A O 1
ATOM 614 N N . LYS A 1 76 ? -1.107 -12.262 10.519 1.00 62.72 76 LYS A N 1
ATOM 615 C CA . LYS A 1 76 ? -1.802 -13.301 11.303 1.00 62.72 76 LYS A CA 1
ATOM 616 C C . LYS A 1 76 ? -1.453 -13.322 12.791 1.00 62.72 76 LYS A C 1
ATOM 618 O O . LYS A 1 76 ? -2.219 -13.870 13.572 1.00 62.72 76 LYS A O 1
ATOM 623 N N . ASN A 1 77 ? -0.344 -12.706 13.195 1.00 56.84 77 ASN A N 1
ATOM 624 C CA . ASN A 1 77 ? 0.102 -12.693 14.593 1.00 56.84 77 ASN A CA 1
ATOM 625 C C . ASN A 1 77 ? -0.629 -11.659 15.475 1.00 56.84 77 ASN A C 1
ATOM 627 O O . ASN A 1 77 ? -0.269 -11.505 16.638 1.00 56.84 77 ASN A O 1
ATOM 631 N N . ASN A 1 78 ? -1.629 -10.952 14.936 1.00 48.38 78 ASN A N 1
ATOM 632 C CA . ASN A 1 78 ? -2.401 -9.921 15.641 1.00 48.38 78 ASN A CA 1
ATOM 633 C C . ASN A 1 78 ? -3.880 -10.304 15.882 1.00 48.38 78 ASN A C 1
ATOM 635 O O . ASN A 1 78 ? -4.682 -9.409 16.144 1.00 48.38 78 ASN A O 1
ATOM 639 N N . ASN A 1 79 ? -4.234 -11.595 15.794 1.00 40.94 79 ASN A N 1
ATOM 640 C CA . ASN A 1 79 ? -5.561 -12.123 16.155 1.00 40.94 79 ASN A CA 1
ATOM 641 C C . ASN A 1 79 ? -5.506 -12.958 17.434 1.00 40.94 79 ASN A C 1
ATOM 643 O O . ASN A 1 79 ? -4.691 -13.907 17.471 1.00 40.94 79 ASN A O 1
#